Protein AF-A0A195BP21-F1 (afdb_monomer_lite)

Sequence (86 aa):
MSLPSCELNNNFNEVAGCLNARLNPFITREIPFIVTLLLAVCHGIQQFEETPQYTEVNPGQDAKLVCRVLGKRGQCIWQKDQKVCY

Secondary structure (DSSP, 8-state):
-PPPP------HHHHHHHHHHHHHHHHHHTHHHHHHHHHHH---S-EEEEPPPP----TTS------EEES--S---EEETTEEE-

Radius of gyration: 29.51 Å; chains: 1; bounding box: 94×26×31 Å

pLDDT: mean 76.76, std 16.64, range [36.91, 93.44]

Foldseek 3Di:
DDDDPPPPDVPPVVVVVVVCVVVVVVCVPVVVVVVVVVVVVDDDQKDWPDAFDDDDDDPPDDDDTDTDIGSDPDDDFDDDPNDTDD

Organism: NCBI:txid520822

Structure (mmCIF, N/CA/C/O backbone):
data_AF-A0A195BP21-F1
#
_entry.id   AF-A0A195BP21-F1
#
loop_
_atom_site.group_PDB
_atom_site.id
_atom_site.type_symbol
_atom_site.label_atom_id
_atom_site.label_alt_id
_atom_site.label_comp_id
_atom_site.label_asym_id
_atom_site.label_entity_id
_atom_site.label_seq_id
_atom_site.pdbx_PDB_ins_code
_atom_site.Cartn_x
_atom_site.Cartn_y
_atom_site.Cartn_z
_atom_site.occupancy
_atom_site.B_iso_or_equiv
_atom_site.auth_seq_id
_atom_site.auth_comp_id
_atom_site.auth_asym_id
_atom_site.auth_atom_id
_atom_site.pdbx_PDB_model_num
ATOM 1 N N . MET A 1 1 ? 63.570 4.755 -18.026 1.00 36.97 1 MET A N 1
ATOM 2 C CA . MET A 1 1 ? 62.551 5.237 -17.071 1.00 36.97 1 MET A CA 1
ATOM 3 C C . MET A 1 1 ? 61.645 4.065 -16.756 1.00 36.97 1 MET A C 1
ATOM 5 O O . MET A 1 1 ? 60.860 3.655 -17.597 1.00 36.97 1 MET A O 1
ATOM 9 N N . SER A 1 2 ? 61.909 3.429 -15.622 1.00 37.06 2 SER A N 1
ATOM 10 C CA . SER A 1 2 ? 61.294 2.192 -15.149 1.00 37.06 2 SER A CA 1
ATOM 11 C C . SER A 1 2 ? 59.923 2.465 -14.526 1.00 37.06 2 SER A C 1
ATOM 13 O O . SER A 1 2 ? 59.769 3.403 -13.747 1.00 37.06 2 SER A O 1
ATOM 15 N N . LEU A 1 3 ? 58.940 1.633 -14.870 1.00 36.91 3 LEU A N 1
ATOM 16 C CA . LEU A 1 3 ? 57.689 1.503 -14.121 1.00 36.91 3 LEU A CA 1
ATOM 17 C C . LEU A 1 3 ? 58.009 0.978 -12.709 1.00 36.91 3 LEU A C 1
ATOM 19 O O . LEU A 1 3 ? 58.878 0.109 -12.593 1.00 36.91 3 LEU A O 1
ATOM 23 N N . PRO A 1 4 ? 57.346 1.465 -11.645 1.00 42.16 4 PRO A N 1
ATOM 24 C CA . PRO A 1 4 ? 57.537 0.899 -10.323 1.00 42.16 4 PRO A CA 1
ATOM 25 C C . PRO A 1 4 ? 56.872 -0.480 -10.289 1.00 42.16 4 PRO A C 1
ATOM 27 O O . PRO A 1 4 ? 55.676 -0.620 -10.550 1.00 42.16 4 PRO A O 1
ATOM 30 N N . SER A 1 5 ? 57.671 -1.503 -9.997 1.00 39.12 5 SER A N 1
ATOM 31 C CA . SER A 1 5 ? 57.187 -2.836 -9.656 1.00 39.12 5 SER A CA 1
ATOM 32 C C . SER A 1 5 ? 56.284 -2.725 -8.431 1.00 39.12 5 SER A C 1
ATOM 34 O O . SER A 1 5 ? 56.734 -2.302 -7.369 1.00 39.12 5 SER A O 1
ATOM 36 N N . CYS A 1 6 ? 55.010 -3.086 -8.573 1.00 44.88 6 CYS A N 1
ATOM 37 C CA . CYS A 1 6 ? 54.133 -3.310 -7.434 1.00 44.88 6 CYS A CA 1
ATOM 38 C C . CYS A 1 6 ? 54.721 -4.470 -6.619 1.00 44.88 6 CYS A C 1
ATOM 40 O O . CYS A 1 6 ? 54.666 -5.619 -7.059 1.00 44.88 6 CYS A O 1
ATOM 42 N N . GLU A 1 7 ? 55.317 -4.187 -5.462 1.00 45.44 7 GLU A N 1
ATOM 43 C CA . GLU A 1 7 ? 55.601 -5.225 -4.477 1.00 45.44 7 GLU A CA 1
ATOM 44 C C . GLU A 1 7 ? 54.258 -5.803 -4.016 1.00 45.44 7 GLU A C 1
ATOM 46 O O . GLU A 1 7 ? 53.462 -5.130 -3.366 1.00 45.44 7 GLU A O 1
ATOM 51 N N . LEU A 1 8 ? 53.977 -7.051 -4.393 1.00 50.34 8 LEU A N 1
ATOM 52 C CA . LEU A 1 8 ? 52.902 -7.837 -3.795 1.00 50.34 8 LEU A CA 1
ATOM 53 C C . LEU A 1 8 ? 53.313 -8.155 -2.355 1.00 50.34 8 LEU A C 1
ATOM 55 O O . LEU A 1 8 ? 53.911 -9.197 -2.085 1.00 50.34 8 LEU A O 1
ATOM 59 N N . ASN A 1 9 ? 53.012 -7.256 -1.418 1.00 55.78 9 ASN A N 1
ATOM 60 C CA . ASN A 1 9 ? 52.929 -7.671 -0.029 1.00 55.78 9 ASN A CA 1
ATOM 61 C C . ASN A 1 9 ? 51.656 -8.540 0.108 1.00 55.78 9 ASN A C 1
ATOM 63 O O . ASN A 1 9 ? 50.607 -8.257 -0.469 1.00 55.78 9 ASN A O 1
ATOM 67 N N . ASN A 1 10 ? 51.753 -9.672 0.805 1.00 55.91 10 ASN A N 1
ATOM 68 C CA . ASN A 1 10 ? 50.633 -10.608 0.974 1.00 55.91 10 ASN A CA 1
ATOM 69 C C . ASN A 1 10 ? 49.650 -10.128 2.060 1.00 55.91 10 ASN A C 1
ATOM 71 O O . ASN A 1 10 ? 49.109 -10.933 2.820 1.00 55.91 10 ASN A O 1
ATOM 75 N N . ASN A 1 11 ? 49.449 -8.814 2.196 1.00 58.69 11 ASN A N 1
ATOM 76 C CA . ASN A 1 11 ? 48.511 -8.269 3.161 1.00 58.69 11 ASN A CA 1
ATOM 77 C C . ASN A 1 11 ? 47.091 -8.381 2.594 1.00 58.69 11 ASN A C 1
ATOM 79 O O . ASN A 1 11 ? 46.713 -7.669 1.662 1.00 58.69 11 ASN A O 1
ATOM 83 N N . PHE A 1 12 ? 46.294 -9.286 3.169 1.00 59.44 12 PHE A N 1
ATOM 84 C CA . PHE A 1 12 ? 44.907 -9.549 2.767 1.00 59.44 12 PHE A CA 1
ATOM 85 C C . PHE A 1 12 ? 44.055 -8.266 2.684 1.00 59.44 12 PHE A C 1
ATOM 87 O O . PHE A 1 12 ? 43.184 -8.144 1.822 1.00 59.44 12 PHE A O 1
ATOM 94 N N . ASN A 1 13 ? 44.348 -7.273 3.528 1.00 60.41 13 ASN A N 1
ATOM 95 C CA . ASN A 1 13 ? 43.629 -6.000 3.544 1.00 60.41 13 ASN A CA 1
ATOM 96 C C . ASN A 1 13 ? 43.925 -5.127 2.307 1.00 60.41 13 ASN A C 1
ATOM 98 O O . ASN A 1 13 ? 43.047 -4.395 1.854 1.00 60.41 13 ASN A O 1
ATOM 102 N N . GLU A 1 14 ? 45.120 -5.226 1.720 1.00 59.44 14 GLU A N 1
ATOM 103 C CA . GLU A 1 14 ? 45.525 -4.440 0.546 1.00 59.44 14 GLU A CA 1
ATOM 104 C C . GLU A 1 14 ? 44.959 -5.025 -0.754 1.00 59.44 14 GLU A C 1
ATOM 106 O O . GLU A 1 14 ? 44.427 -4.292 -1.589 1.00 59.44 14 GLU A O 1
ATOM 111 N N . VAL A 1 15 ? 44.959 -6.358 -0.894 1.00 62.31 15 VAL A N 1
ATOM 112 C CA . VAL A 1 15 ? 44.302 -7.035 -2.029 1.00 62.31 15 VAL A CA 1
ATOM 113 C C . VAL A 1 15 ? 42.782 -6.842 -2.010 1.00 62.31 15 VAL A C 1
ATOM 115 O O . VAL A 1 15 ? 42.188 -6.592 -3.062 1.00 62.31 15 VAL A O 1
ATOM 118 N N . ALA A 1 16 ? 42.154 -6.856 -0.827 1.00 63.16 16 ALA A N 1
ATOM 119 C CA . ALA A 1 16 ? 40.741 -6.512 -0.669 1.00 63.16 16 ALA A CA 1
ATOM 120 C C . ALA A 1 16 ? 40.469 -5.032 -1.006 1.00 63.16 16 ALA A C 1
ATOM 122 O O . ALA A 1 16 ? 39.479 -4.724 -1.670 1.00 63.16 16 ALA A O 1
ATOM 123 N N . GLY A 1 17 ? 41.365 -4.116 -0.620 1.00 63.00 17 GLY A N 1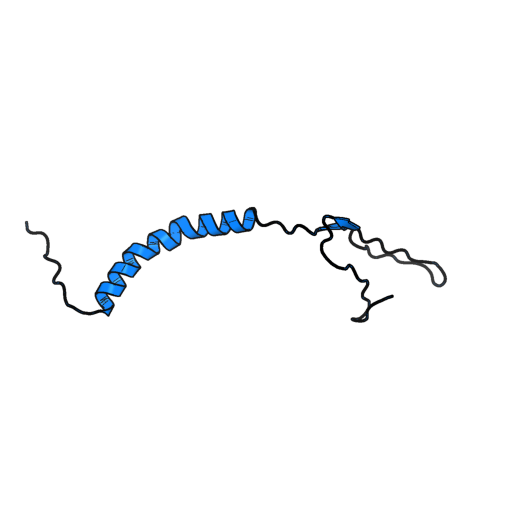
ATOM 124 C CA . GLY A 1 17 ? 41.296 -2.693 -0.970 1.00 63.00 17 GLY A CA 1
ATOM 125 C C . GLY A 1 17 ? 41.368 -2.433 -2.479 1.00 63.00 17 GLY A C 1
ATOM 126 O O . GLY A 1 17 ? 40.539 -1.699 -3.017 1.00 63.00 17 GLY A O 1
ATOM 127 N N . CYS A 1 18 ? 42.289 -3.090 -3.188 1.00 58.00 18 CYS A N 1
ATOM 128 C CA . CYS A 1 18 ? 42.433 -2.993 -4.646 1.00 58.00 18 CYS A CA 1
ATOM 129 C C . CYS A 1 18 ? 41.239 -3.589 -5.409 1.00 58.00 18 CYS A C 1
ATOM 131 O O . CYS A 1 18 ? 40.809 -3.034 -6.426 1.00 58.00 18 CYS A O 1
ATOM 133 N N . LEU A 1 19 ? 40.680 -4.700 -4.915 1.00 60.88 19 LEU A N 1
ATOM 134 C CA . LEU A 1 19 ? 39.468 -5.305 -5.466 1.00 60.88 19 LEU A CA 1
ATOM 135 C C . LEU A 1 19 ? 38.254 -4.378 -5.271 1.00 60.88 19 LEU A C 1
ATOM 137 O O . LEU A 1 19 ? 37.526 -4.112 -6.228 1.00 60.88 19 LEU A O 1
ATOM 141 N N . ASN A 1 20 ? 38.094 -3.802 -4.074 1.00 63.09 20 ASN A N 1
ATOM 142 C CA . ASN A 1 20 ? 37.045 -2.824 -3.769 1.00 63.09 20 ASN A CA 1
ATOM 143 C C . ASN A 1 20 ? 37.181 -1.535 -4.597 1.00 63.09 20 ASN A C 1
ATOM 145 O O . ASN A 1 20 ? 36.186 -1.040 -5.119 1.00 63.09 20 ASN A O 1
ATOM 149 N N . ALA A 1 21 ? 38.396 -1.013 -4.789 1.00 60.91 21 ALA A N 1
ATOM 150 C CA . ALA A 1 21 ? 38.650 0.176 -5.607 1.00 60.91 21 ALA A CA 1
ATOM 151 C C . ALA A 1 21 ? 38.327 -0.034 -7.100 1.00 60.91 21 ALA A C 1
ATOM 153 O O . ALA A 1 21 ? 37.971 0.920 -7.790 1.00 60.91 21 ALA A O 1
ATOM 154 N N . ARG A 1 22 ? 38.409 -1.277 -7.599 1.00 61.91 22 ARG A N 1
ATOM 155 C CA . ARG A 1 22 ? 38.007 -1.642 -8.970 1.00 61.91 22 ARG A CA 1
ATOM 156 C C . ARG A 1 22 ? 36.513 -1.945 -9.112 1.00 61.91 22 ARG A C 1
ATOM 158 O O . ARG A 1 22 ? 35.949 -1.644 -10.160 1.00 61.91 22 ARG A O 1
ATOM 165 N N . LEU A 1 23 ? 35.869 -2.512 -8.090 1.00 59.75 23 LEU A N 1
ATOM 166 C CA . LEU A 1 23 ? 34.440 -2.859 -8.108 1.00 59.75 23 LEU A CA 1
ATOM 167 C C . LEU A 1 23 ? 33.523 -1.664 -7.796 1.00 59.75 23 LEU A C 1
ATOM 169 O O . LEU A 1 23 ? 32.479 -1.513 -8.427 1.00 59.75 23 LEU A O 1
ATOM 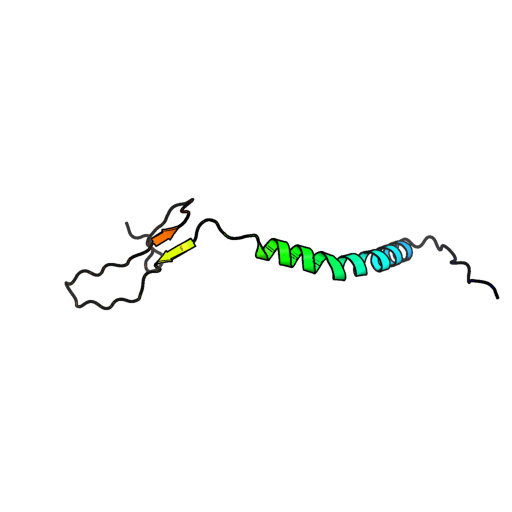173 N N . ASN A 1 24 ? 33.922 -0.777 -6.880 1.00 61.97 24 ASN A N 1
ATOM 174 C CA . ASN A 1 24 ? 33.137 0.395 -6.475 1.00 61.97 24 ASN A CA 1
ATOM 175 C C . ASN A 1 24 ? 32.697 1.321 -7.620 1.00 61.97 24 ASN A C 1
ATOM 177 O O . ASN A 1 24 ? 31.524 1.675 -7.622 1.00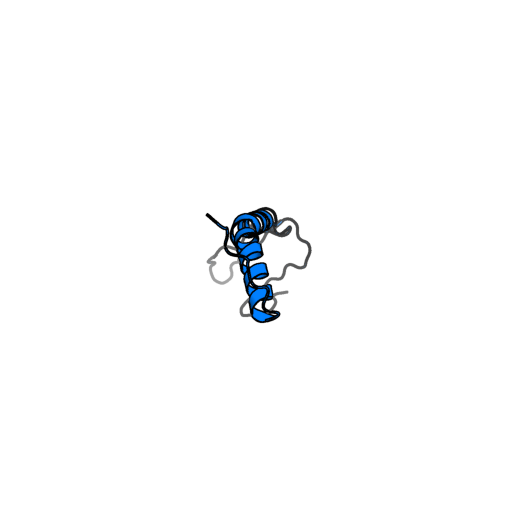 61.97 24 ASN A O 1
ATOM 181 N N . PRO A 1 25 ? 33.538 1.709 -8.600 1.00 61.81 25 PRO A N 1
ATOM 182 C CA . PRO A 1 25 ? 33.095 2.574 -9.697 1.00 61.81 25 PRO A CA 1
ATOM 183 C C . PRO A 1 25 ? 32.088 1.897 -10.640 1.00 61.81 25 PRO A C 1
ATOM 185 O O . PRO A 1 25 ? 31.295 2.586 -11.272 1.00 61.81 25 PRO A O 1
ATOM 188 N N . PHE A 1 26 ? 32.075 0.561 -10.725 1.00 59.19 26 PHE A N 1
ATOM 189 C CA . PHE A 1 26 ? 31.030 -0.183 -11.442 1.00 59.19 26 PHE A CA 1
ATOM 190 C C . PHE A 1 26 ? 29.711 -0.182 -10.656 1.00 59.19 26 PHE A C 1
ATOM 192 O O . PHE A 1 26 ? 28.639 0.025 -11.226 1.00 59.19 26 PHE A O 1
ATOM 199 N N . ILE A 1 27 ? 29.807 -0.353 -9.333 1.00 64.38 27 ILE A N 1
ATOM 200 C CA . ILE A 1 27 ? 28.673 -0.324 -8.405 1.00 64.38 27 ILE A CA 1
ATOM 201 C C . ILE A 1 27 ? 28.042 1.075 -8.343 1.00 64.38 27 ILE A C 1
ATOM 203 O O . ILE A 1 27 ? 26.826 1.197 -8.385 1.00 64.38 27 ILE A O 1
ATOM 207 N N . THR A 1 28 ? 28.825 2.151 -8.291 1.00 64.62 28 THR A N 1
ATOM 208 C CA . THR A 1 28 ? 28.289 3.518 -8.169 1.00 64.62 28 THR A CA 1
ATOM 209 C C . THR A 1 28 ? 27.809 4.127 -9.482 1.00 64.62 28 THR A C 1
ATOM 211 O O . THR A 1 28 ? 27.056 5.095 -9.432 1.00 64.62 28 THR A O 1
ATOM 214 N N . ARG A 1 29 ? 28.203 3.594 -10.646 1.00 68.25 29 ARG A N 1
ATOM 215 C CA . ARG A 1 29 ? 27.855 4.199 -11.943 1.00 68.25 29 ARG A CA 1
ATOM 216 C C . ARG A 1 29 ? 26.675 3.527 -12.642 1.00 68.25 29 ARG A C 1
ATOM 218 O O . ARG A 1 29 ? 25.798 4.225 -13.136 1.00 68.25 29 ARG A O 1
ATOM 225 N N . GLU A 1 30 ? 26.624 2.196 -12.648 1.00 69.19 30 GLU A N 1
ATOM 226 C CA . GLU A 1 30 ? 25.653 1.442 -13.462 1.00 69.19 30 GLU A CA 1
ATOM 227 C C . GLU A 1 30 ? 24.509 0.839 -12.622 1.00 69.19 30 GLU A C 1
ATOM 229 O O . GLU A 1 30 ? 2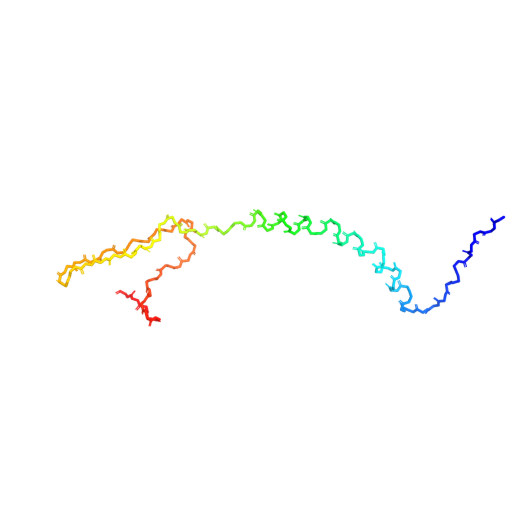3.350 0.826 -13.040 1.00 69.19 30 GLU A O 1
ATOM 234 N N . ILE A 1 31 ? 24.799 0.392 -11.393 1.00 81.12 31 ILE A N 1
ATOM 235 C CA . ILE A 1 31 ? 23.787 -0.177 -10.488 1.00 81.12 31 ILE A CA 1
ATOM 236 C C . ILE A 1 31 ? 22.682 0.820 -10.105 1.00 81.12 31 ILE A C 1
ATOM 238 O O . ILE A 1 31 ? 21.522 0.404 -10.143 1.00 81.12 31 ILE A O 1
ATOM 242 N N . PRO A 1 32 ? 22.935 2.112 -9.788 1.00 82.69 32 PRO A N 1
ATOM 243 C CA . PRO A 1 32 ? 21.832 3.025 -9.475 1.00 82.69 32 PRO A CA 1
ATOM 244 C C . PRO A 1 32 ? 20.882 3.210 -10.661 1.00 82.69 32 PRO A C 1
ATOM 246 O O . PRO A 1 32 ? 19.678 3.347 -10.458 1.00 82.69 32 PRO A O 1
ATOM 249 N N . PHE A 1 33 ? 21.390 3.146 -11.893 1.00 82.19 33 PHE A N 1
ATOM 250 C CA . PHE A 1 33 ? 20.573 3.214 -13.102 1.00 82.19 33 PHE A CA 1
ATOM 251 C C . PHE A 1 33 ? 19.642 2.003 -13.221 1.00 82.19 33 PHE A C 1
ATOM 253 O O . PHE A 1 33 ? 18.441 2.164 -13.428 1.00 82.19 33 PHE A O 1
ATOM 260 N N . ILE A 1 34 ? 20.176 0.796 -13.013 1.00 85.31 34 ILE A N 1
ATOM 261 C CA . ILE A 1 34 ? 19.398 -0.451 -13.049 1.00 85.31 34 ILE A CA 1
ATOM 262 C C . ILE A 1 34 ? 18.355 -0.480 -11.926 1.00 85.31 34 ILE A C 1
ATOM 264 O O . ILE A 1 34 ? 17.207 -0.842 -12.169 1.00 85.31 34 ILE A O 1
ATOM 268 N N . VAL A 1 35 ? 18.714 -0.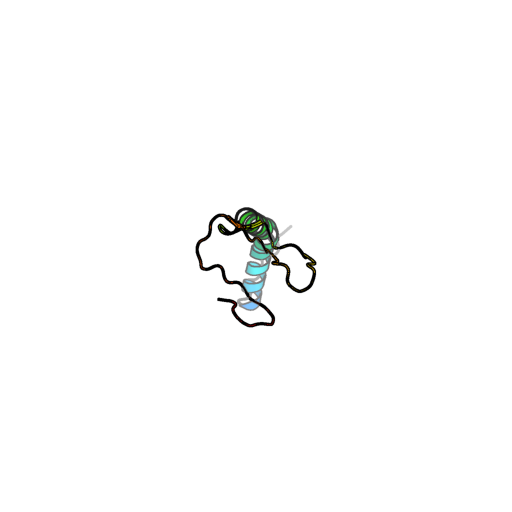062 -10.710 1.00 86.12 35 VAL A N 1
ATOM 269 C CA . VAL A 1 35 ? 17.784 -0.000 -9.569 1.00 86.12 35 VAL A CA 1
ATOM 270 C C . VAL A 1 35 ? 16.664 1.008 -9.823 1.00 86.12 35 VAL A C 1
ATOM 272 O O . VAL A 1 35 ? 15.496 0.695 -9.598 1.00 86.12 35 VAL A O 1
ATOM 275 N N . THR A 1 36 ? 16.996 2.192 -10.342 1.00 84.12 36 THR A N 1
ATOM 276 C CA . THR A 1 36 ? 16.003 3.222 -10.682 1.00 84.12 36 THR A CA 1
ATOM 277 C C . THR A 1 36 ? 15.060 2.729 -11.778 1.00 84.12 36 THR A C 1
ATOM 279 O O . THR A 1 36 ? 13.848 2.908 -11.674 1.00 84.12 36 THR A O 1
ATOM 282 N N . LEU A 1 37 ? 15.598 2.048 -12.796 1.00 84.88 37 LEU A N 1
ATOM 283 C CA . LEU A 1 37 ? 14.806 1.445 -13.862 1.00 84.88 37 LEU A CA 1
ATOM 284 C C . LEU A 1 37 ? 13.871 0.362 -13.316 1.00 84.88 37 LEU A C 1
ATOM 286 O O . LEU A 1 37 ? 12.679 0.408 -13.590 1.00 84.88 37 LEU A O 1
ATOM 290 N N . LEU A 1 38 ? 14.373 -0.575 -12.508 1.00 83.56 38 LEU A N 1
ATOM 291 C CA . LEU A 1 38 ? 13.555 -1.634 -11.911 1.00 83.56 38 LEU A CA 1
ATOM 292 C C . LEU A 1 38 ? 12.398 -1.048 -11.098 1.00 83.56 38 LEU A C 1
ATOM 294 O O . LEU A 1 38 ? 11.251 -1.423 -11.328 1.00 83.56 38 LEU A O 1
ATOM 298 N N . LEU A 1 39 ? 12.669 -0.081 -10.220 1.00 80.19 39 LEU A N 1
ATOM 299 C CA . LEU A 1 39 ? 11.630 0.585 -9.431 1.00 80.19 39 LEU A CA 1
ATOM 300 C C . LEU A 1 39 ? 10.593 1.302 -10.308 1.00 80.19 39 LEU A C 1
ATOM 302 O O . LEU A 1 39 ? 9.410 1.266 -9.984 1.00 80.19 39 LEU A O 1
ATOM 306 N N . ALA A 1 40 ? 11.004 1.886 -11.437 1.00 80.12 40 ALA A N 1
ATOM 307 C CA . ALA A 1 40 ? 10.094 2.553 -12.366 1.00 80.12 40 ALA A CA 1
ATOM 308 C C . ALA A 1 40 ? 9.144 1.588 -13.101 1.00 80.12 40 ALA A C 1
ATOM 310 O O . ALA A 1 40 ? 8.050 1.997 -13.478 1.00 80.12 40 ALA A O 1
ATOM 311 N N . VAL A 1 41 ? 9.521 0.321 -13.317 1.00 79.31 41 VAL A N 1
ATOM 312 C CA . VAL A 1 41 ? 8.651 -0.658 -14.007 1.00 79.31 41 VAL A CA 1
ATOM 313 C C . VAL A 1 41 ? 7.780 -1.458 -13.026 1.00 79.31 41 VAL A C 1
ATOM 315 O O . VAL A 1 41 ? 6.727 -1.974 -13.405 1.00 79.31 41 VAL A O 1
ATOM 318 N N . CYS A 1 42 ? 8.156 -1.522 -11.748 1.00 76.81 42 CYS A N 1
ATOM 319 C CA . CYS A 1 42 ? 7.414 -2.232 -10.706 1.00 76.81 42 CYS A CA 1
ATOM 320 C C . CYS A 1 42 ? 6.147 -1.472 -10.271 1.00 76.81 42 CYS A C 1
ATOM 322 O O . CYS A 1 42 ? 6.145 -0.789 -9.251 1.00 76.81 42 CYS A O 1
ATOM 324 N N . HIS A 1 43 ? 5.043 -1.621 -11.004 1.00 72.75 43 HIS A N 1
ATOM 325 C CA . HIS A 1 43 ? 3.742 -1.096 -10.578 1.00 72.75 43 HIS A CA 1
ATOM 326 C C . HIS A 1 43 ? 2.915 -2.167 -9.859 1.00 72.75 43 HIS A C 1
ATOM 328 O O . HIS A 1 43 ? 2.812 -3.311 -10.307 1.00 72.75 43 HIS A O 1
ATOM 334 N N . GLY A 1 44 ? 2.289 -1.788 -8.742 1.00 77.06 44 GLY A N 1
ATOM 335 C CA . GLY A 1 44 ? 1.318 -2.639 -8.061 1.00 77.06 44 GLY A CA 1
ATOM 336 C C . GLY A 1 44 ? 0.101 -2.901 -8.952 1.00 77.06 44 GLY A C 1
ATOM 337 O O . GLY A 1 44 ? -0.463 -1.967 -9.520 1.00 77.06 44 GLY A O 1
ATOM 338 N N . ILE A 1 45 ? -0.308 -4.171 -9.057 1.00 84.38 45 ILE A N 1
ATOM 339 C CA . ILE A 1 45 ? -1.471 -4.600 -9.858 1.00 84.38 45 ILE A CA 1
ATOM 340 C C . ILE A 1 45 ? -2.778 -4.016 -9.299 1.00 84.38 45 ILE A C 1
ATOM 342 O O . ILE A 1 45 ? -3.696 -3.727 -10.060 1.00 84.38 45 ILE A O 1
ATOM 346 N N . GLN A 1 46 ? -2.864 -3.858 -7.975 1.00 89.00 46 GLN A N 1
ATOM 347 C CA . GLN A 1 46 ? -4.045 -3.332 -7.300 1.00 89.00 46 GLN A CA 1
ATOM 348 C C . GLN A 1 46 ? -3.919 -1.824 -7.089 1.00 89.00 46 GLN A C 1
ATOM 350 O O . GLN A 1 46 ? -2.966 -1.368 -6.458 1.00 89.00 46 GLN A O 1
ATOM 355 N N . GLN A 1 47 ? -4.900 -1.066 -7.573 1.00 88.56 47 GLN A N 1
ATOM 356 C CA . GLN A 1 47 ? -4.909 0.396 -7.506 1.00 88.56 47 GLN A CA 1
ATOM 357 C C . GLN A 1 47 ? -6.309 0.903 -7.154 1.00 88.56 47 GLN A C 1
ATOM 359 O O . GLN A 1 47 ? -7.306 0.280 -7.519 1.00 88.56 47 GLN A O 1
ATOM 364 N N . PHE A 1 48 ? -6.397 2.024 -6.440 1.00 90.00 48 PHE A N 1
ATOM 365 C CA . PHE A 1 48 ? -7.674 2.694 -6.194 1.00 90.00 48 PHE A CA 1
ATOM 366 C C . PHE A 1 48 ? -8.027 3.553 -7.407 1.00 90.00 48 PHE A C 1
ATOM 368 O O . PHE A 1 48 ? -7.288 4.469 -7.750 1.00 90.00 48 PHE A O 1
ATOM 375 N N . GLU A 1 49 ? -9.149 3.249 -8.049 1.00 92.75 49 GLU A N 1
ATOM 376 C CA . GLU A 1 49 ? -9.739 4.096 -9.092 1.00 92.75 49 GLU A CA 1
ATOM 377 C C . GLU A 1 49 ? -10.556 5.225 -8.466 1.00 92.75 49 GLU A C 1
ATOM 379 O O . GLU A 1 49 ? -10.538 6.348 -8.954 1.00 92.75 49 GLU A O 1
ATOM 384 N N . GLU A 1 50 ? -11.231 4.940 -7.350 1.00 93.25 50 GLU A N 1
ATOM 385 C CA . GLU A 1 50 ? -12.043 5.912 -6.625 1.00 93.25 50 GLU A CA 1
ATOM 386 C C . GLU A 1 50 ? -11.819 5.736 -5.124 1.00 93.25 50 GLU A C 1
ATOM 388 O O . GLU A 1 50 ? -12.044 4.652 -4.575 1.00 93.25 50 GLU A O 1
ATOM 393 N N . THR A 1 51 ? -11.348 6.796 -4.467 1.00 92.50 51 THR A N 1
ATOM 394 C CA . THR A 1 51 ? -11.195 6.851 -3.012 1.00 92.50 51 THR A CA 1
ATOM 395 C C . THR A 1 51 ? -12.408 7.533 -2.378 1.00 92.50 51 THR A C 1
ATOM 397 O O . THR A 1 51 ? -12.953 8.476 -2.962 1.00 92.50 51 THR A O 1
ATOM 400 N N . PRO A 1 52 ? -12.835 7.093 -1.180 1.00 91.56 52 PRO A N 1
ATOM 401 C CA . PRO A 1 52 ? -13.945 7.727 -0.487 1.00 91.56 52 PRO A CA 1
ATOM 402 C C . PRO A 1 52 ? -13.602 9.178 -0.169 1.00 91.56 52 PRO A C 1
ATOM 404 O O . PRO A 1 52 ? -12.534 9.476 0.365 1.00 91.56 52 PRO A O 1
ATOM 407 N N . GLN A 1 53 ? -14.528 10.069 -0.495 1.00 90.94 53 GLN A N 1
ATOM 408 C CA . GLN A 1 53 ? -14.408 11.489 -0.201 1.00 90.94 53 GLN A CA 1
ATOM 409 C C . GLN A 1 53 ? -15.116 11.822 1.106 1.00 90.94 53 GLN A C 1
ATOM 411 O O . GLN A 1 53 ? -16.009 11.102 1.556 1.00 90.94 53 GLN A O 1
ATOM 416 N N . TYR A 1 54 ? -14.712 12.934 1.710 1.00 90.19 54 TYR A N 1
ATOM 417 C CA . TYR A 1 54 ? -15.413 13.476 2.862 1.00 90.19 54 TYR A CA 1
ATOM 418 C C . TYR A 1 54 ? -16.821 13.923 2.450 1.00 90.19 54 TYR A C 1
ATOM 420 O O . TYR A 1 54 ? -16.983 14.713 1.520 1.00 90.19 54 TYR A O 1
ATOM 428 N N . THR A 1 55 ? -17.835 13.404 3.139 1.00 88.31 55 THR A N 1
ATOM 429 C CA . THR A 1 55 ? -19.245 13.714 2.885 1.00 88.31 55 THR A CA 1
ATOM 430 C C . THR A 1 55 ? -19.931 14.084 4.189 1.00 88.31 55 THR A C 1
ATOM 432 O O . THR A 1 55 ? -19.942 13.282 5.125 1.00 88.31 55 THR A O 1
ATOM 435 N N . GLU A 1 56 ? -20.544 15.264 4.232 1.00 91.75 56 GLU A N 1
ATOM 436 C CA . GLU A 1 56 ? -21.404 15.686 5.336 1.00 91.75 56 GLU A CA 1
ATOM 437 C C . GLU A 1 56 ? -22.858 15.392 4.985 1.00 91.75 56 GLU A C 1
ATOM 439 O O . GLU A 1 56 ? -23.336 15.738 3.905 1.00 91.75 56 GLU A O 1
ATOM 444 N N . VAL A 1 57 ? -23.563 14.741 5.904 1.00 92.56 57 VAL A N 1
ATOM 445 C CA . VAL A 1 57 ? -24.999 14.488 5.796 1.00 92.56 57 VAL A CA 1
ATOM 446 C C . VAL A 1 57 ? -25.683 14.959 7.063 1.00 92.56 57 VAL A C 1
ATOM 448 O O . VAL A 1 57 ? -25.086 14.971 8.143 1.00 92.56 57 VAL A O 1
ATOM 451 N N . ASN A 1 58 ? -26.951 15.334 6.940 1.00 93.19 58 ASN A N 1
ATOM 452 C CA . ASN A 1 58 ? -27.735 15.678 8.113 1.00 93.19 58 ASN A CA 1
ATOM 453 C C . ASN A 1 58 ? -28.066 14.41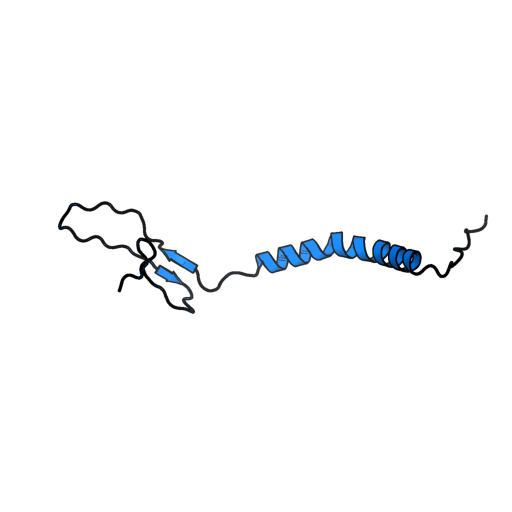5 8.927 1.00 93.19 58 ASN A C 1
ATOM 455 O O . ASN A 1 58 ? -28.161 13.317 8.367 1.00 93.19 58 ASN A O 1
ATOM 459 N N . PRO A 1 59 ? -28.301 14.551 10.241 1.00 92.81 59 PRO A N 1
ATOM 460 C CA . PRO A 1 59 ? -28.765 13.444 11.068 1.00 92.81 59 PRO A CA 1
ATOM 461 C C . PRO A 1 59 ? -30.038 12.799 10.499 1.00 92.81 59 PRO A C 1
ATOM 463 O O . PRO A 1 59 ? -30.982 13.495 10.131 1.00 92.81 59 PRO A O 1
ATOM 466 N N . GLY A 1 60 ? -30.069 11.467 10.442 1.00 91.50 60 GLY A N 1
ATOM 467 C CA . GLY A 1 60 ? -31.202 10.702 9.905 1.00 91.50 60 GLY A CA 1
ATOM 468 C C . GLY A 1 60 ? -31.214 10.550 8.381 1.00 91.50 60 GLY A C 1
ATOM 469 O O . GLY A 1 60 ? -32.135 9.933 7.854 1.00 91.50 60 GLY A O 1
ATOM 470 N N . GLN A 1 61 ? -30.211 11.084 7.680 1.00 90.94 61 GLN A N 1
ATOM 471 C CA . GLN A 1 61 ? -30.005 10.844 6.254 1.00 90.94 61 GLN A CA 1
ATOM 472 C C . GLN A 1 61 ? -28.878 9.835 6.024 1.00 90.94 61 GLN A C 1
ATOM 474 O O . GLN A 1 61 ? -27.911 9.773 6.786 1.00 90.94 61 GLN A O 1
ATOM 479 N N . ASP A 1 62 ? -28.996 9.068 4.945 1.00 90.25 62 ASP A N 1
ATOM 480 C CA . ASP A 1 62 ? -27.994 8.078 4.573 1.00 90.25 62 ASP A CA 1
ATOM 481 C C . ASP A 1 62 ? -26.778 8.738 3.910 1.00 90.25 62 ASP A C 1
ATOM 483 O O . ASP A 1 62 ? -26.908 9.596 3.034 1.00 90.25 62 ASP A O 1
ATOM 487 N N . ALA A 1 63 ? -25.583 8.283 4.289 1.00 89.06 63 ALA A N 1
ATOM 488 C CA . ALA A 1 63 ? -24.332 8.614 3.615 1.00 89.06 63 ALA A CA 1
ATOM 489 C C . ALA A 1 63 ? -23.829 7.407 2.821 1.00 89.06 63 ALA A C 1
ATOM 491 O O . ALA A 1 63 ? -23.803 6.282 3.325 1.00 89.06 63 ALA A O 1
ATOM 492 N N . LYS A 1 64 ? -23.372 7.643 1.589 1.00 90.44 64 LYS A N 1
ATOM 493 C CA . LYS A 1 64 ? -22.769 6.612 0.741 1.00 90.44 64 LYS A CA 1
ATOM 494 C C . LYS A 1 64 ? -21.307 6.942 0.473 1.00 90.44 64 LYS A C 1
ATOM 496 O O . LYS A 1 64 ? -21.007 7.876 -0.262 1.00 90.44 64 LYS A O 1
ATOM 501 N N . LEU A 1 65 ? -20.412 6.122 1.016 1.00 92.12 65 LEU A N 1
ATOM 502 C CA . LEU A 1 65 ? -18.984 6.172 0.716 1.00 92.12 65 LEU A CA 1
ATOM 503 C C . LEU A 1 65 ? -18.674 5.182 -0.406 1.00 92.12 65 LEU A C 1
ATOM 505 O O . LEU A 1 65 ? -18.963 3.990 -0.299 1.00 92.12 65 LEU A O 1
ATOM 509 N N . VAL A 1 66 ? -18.105 5.683 -1.497 1.00 92.00 66 VAL A N 1
ATOM 510 C CA . VAL A 1 66 ? -17.737 4.866 -2.656 1.00 92.00 66 VAL A CA 1
ATOM 511 C C . VAL A 1 66 ? -16.243 4.573 -2.602 1.00 92.00 66 VAL A C 1
ATOM 513 O O . VAL A 1 66 ? -15.435 5.446 -2.302 1.00 92.00 66 VAL A O 1
ATOM 516 N N . CYS A 1 67 ? -15.880 3.321 -2.865 1.00 92.50 67 CYS A N 1
ATOM 517 C CA . CYS A 1 67 ? -14.499 2.891 -3.022 1.00 92.50 67 CYS A CA 1
ATOM 518 C C . CYS A 1 67 ? -14.436 1.930 -4.205 1.00 92.50 67 CYS A C 1
ATOM 520 O O . CYS A 1 67 ? -15.158 0.928 -4.233 1.00 92.50 67 CYS A O 1
ATOM 522 N N . ARG A 1 68 ? -13.585 2.237 -5.183 1.00 93.12 68 ARG A N 1
ATOM 523 C CA . ARG A 1 68 ? -13.415 1.428 -6.389 1.00 93.12 68 ARG A CA 1
ATOM 524 C C . ARG A 1 68 ? -11.957 1.039 -6.547 1.00 93.12 68 ARG A C 1
ATOM 526 O O . ARG A 1 68 ? -11.068 1.884 -6.491 1.00 93.12 68 ARG A O 1
ATOM 533 N N . VAL A 1 69 ? -11.723 -0.255 -6.737 1.00 93.00 69 VAL A N 1
ATOM 534 C CA . VAL A 1 69 ? -10.385 -0.846 -6.803 1.00 93.00 69 VAL A CA 1
ATOM 535 C C . VAL A 1 69 ? -10.232 -1.606 -8.114 1.00 93.00 69 VAL A C 1
ATOM 537 O O . VAL A 1 69 ? -10.988 -2.541 -8.382 1.00 93.00 69 VAL A O 1
ATOM 540 N N . LEU A 1 70 ? -9.224 -1.236 -8.898 1.00 92.31 70 LEU A N 1
ATOM 541 C CA . LEU A 1 70 ? -8.799 -1.942 -10.102 1.00 92.31 70 LEU A CA 1
ATOM 542 C C . LEU A 1 70 ? -7.794 -3.033 -9.746 1.00 92.31 70 LEU A C 1
ATOM 544 O O . LEU A 1 70 ? -7.028 -2.901 -8.792 1.00 92.31 70 LEU A O 1
ATOM 548 N N . GLY A 1 71 ? -7.804 -4.127 -10.512 1.00 87.44 71 GLY A N 1
ATOM 549 C CA . GLY A 1 71 ? -6.846 -5.220 -10.330 1.00 87.44 71 GLY A CA 1
ATOM 550 C C . GLY A 1 71 ? -6.882 -5.844 -8.930 1.00 87.44 71 GLY A C 1
ATOM 551 O O . GLY A 1 71 ? -5.844 -6.253 -8.410 1.00 87.44 71 GLY A O 1
ATOM 552 N N . LYS A 1 72 ? -8.067 -5.904 -8.303 1.00 88.88 72 LYS A N 1
ATOM 553 C CA . LYS A 1 72 ? -8.264 -6.461 -6.957 1.00 88.88 72 LYS A CA 1
ATOM 554 C C . LYS A 1 72 ? -7.754 -7.906 -6.892 1.00 88.88 72 LYS A C 1
ATOM 556 O O . LYS A 1 72 ? -8.308 -8.797 -7.532 1.00 88.88 72 LYS A O 1
ATOM 561 N N . ARG A 1 73 ? -6.708 -8.137 -6.093 1.00 83.94 73 ARG A N 1
ATOM 562 C CA . ARG A 1 73 ? -6.114 -9.468 -5.843 1.00 83.94 73 ARG A CA 1
ATOM 563 C C . ARG A 1 73 ? -6.380 -9.978 -4.420 1.00 83.94 73 ARG A C 1
ATOM 565 O O . ARG A 1 73 ? -6.155 -11.154 -4.160 1.00 83.94 73 ARG A O 1
ATOM 572 N N . GLY A 1 74 ? -6.860 -9.112 -3.522 1.00 85.56 74 GLY A N 1
ATOM 573 C CA . GLY A 1 74 ? -7.155 -9.427 -2.120 1.00 85.56 74 GLY A CA 1
ATOM 574 C C . GLY A 1 74 ? -8.561 -9.015 -1.674 1.00 85.56 74 GLY A C 1
ATOM 575 O O . GLY A 1 74 ? -9.459 -8.797 -2.489 1.00 85.56 74 GLY A O 1
ATOM 576 N N . GLN A 1 75 ? -8.759 -8.905 -0.360 1.00 84.81 75 GLN A N 1
ATOM 577 C CA . GLN A 1 75 ? -10.007 -8.418 0.231 1.00 84.81 75 GLN A CA 1
ATOM 578 C C . GLN A 1 75 ? -9.987 -6.892 0.389 1.00 84.81 75 GLN A C 1
ATOM 580 O O . GLN A 1 75 ? -8.943 -6.291 0.624 1.00 84.81 75 GLN A O 1
ATOM 585 N N . CYS A 1 76 ? -11.160 -6.270 0.259 1.00 87.56 76 CYS A N 1
ATOM 586 C CA . CYS A 1 76 ? -11.365 -4.855 0.565 1.00 87.56 76 CYS A CA 1
ATOM 587 C C . CYS A 1 76 ? -12.313 -4.795 1.756 1.00 87.56 76 CYS A C 1
ATOM 589 O O . CYS A 1 76 ? -13.380 -5.405 1.693 1.00 87.56 76 CYS A O 1
ATOM 591 N N . ILE A 1 77 ? -11.912 -4.090 2.810 1.00 91.12 77 ILE A N 1
ATOM 592 C CA . ILE A 1 77 ? -12.676 -3.950 4.049 1.00 91.12 77 ILE A CA 1
ATOM 593 C C . ILE A 1 77 ? -12.900 -2.472 4.344 1.00 91.12 77 ILE A C 1
ATOM 595 O O . ILE A 1 77 ? -12.046 -1.639 4.035 1.00 91.12 77 ILE A O 1
ATOM 599 N N . TRP A 1 78 ? -14.034 -2.157 4.957 1.00 92.62 78 TRP A N 1
ATOM 600 C CA . TRP A 1 78 ? -14.270 -0.840 5.532 1.00 92.62 78 TRP A CA 1
ATOM 601 C C . TRP A 1 78 ? -13.820 -0.848 6.990 1.00 92.62 78 TRP A C 1
ATOM 603 O O . TRP A 1 78 ? -14.110 -1.789 7.730 1.00 92.62 78 TRP A O 1
ATOM 613 N N . GLN A 1 79 ? -13.094 0.189 7.398 1.00 92.00 79 GLN A N 1
ATOM 614 C CA . GLN A 1 79 ? -12.622 0.347 8.768 1.00 92.00 79 GLN A CA 1
ATOM 615 C C . GLN A 1 79 ? -12.952 1.751 9.264 1.00 92.00 79 GLN A C 1
ATOM 617 O O . GLN A 1 79 ? -12.702 2.735 8.569 1.00 92.00 79 GLN A O 1
ATOM 622 N N . LYS A 1 80 ? -13.485 1.835 10.481 1.00 92.38 80 LYS A N 1
ATOM 623 C CA . LYS A 1 80 ? -13.740 3.088 11.192 1.00 92.38 80 LYS A CA 1
ATOM 624 C C . LYS A 1 80 ? -13.159 2.974 12.594 1.00 92.38 80 LYS A C 1
ATOM 626 O O . LYS A 1 80 ? -13.421 1.990 13.280 1.00 92.38 80 LYS A O 1
ATOM 631 N N . ASP A 1 81 ? -12.344 3.944 13.004 1.00 93.44 81 ASP A N 1
ATOM 632 C CA . ASP A 1 81 ? -11.740 3.996 14.345 1.00 93.44 81 ASP A CA 1
ATOM 633 C C . ASP A 1 81 ? -11.056 2.674 14.748 1.00 93.44 81 ASP A C 1
ATOM 635 O O . ASP A 1 81 ? -11.270 2.128 15.828 1.00 93.44 81 ASP A O 1
ATOM 639 N N . GLN A 1 82 ? -10.265 2.120 13.823 1.00 90.75 82 GLN A N 1
ATOM 640 C CA . GLN A 1 82 ? -9.564 0.833 13.943 1.00 90.75 82 GLN A CA 1
ATOM 641 C C . GLN A 1 82 ? -10.457 -0.425 14.005 1.00 90.75 82 GLN A C 1
ATOM 643 O O . GLN A 1 82 ? -9.932 -1.536 14.075 1.00 90.75 82 GLN A O 1
ATOM 648 N N . LYS A 1 83 ? -11.783 -0.307 13.877 1.00 91.50 83 LYS A N 1
ATOM 649 C CA . LYS A 1 83 ? -12.722 -1.442 13.866 1.00 91.50 83 LYS A CA 1
ATOM 650 C C . LYS A 1 83 ? -13.242 -1.740 12.464 1.00 91.50 83 LYS A C 1
ATOM 652 O O . LYS A 1 83 ? -13.537 -0.824 11.702 1.00 91.50 83 LYS A O 1
ATOM 657 N N . VAL A 1 84 ? -13.365 -3.027 12.139 1.00 89.25 84 VAL A N 1
ATOM 658 C CA . VAL A 1 84 ? -13.931 -3.489 10.861 1.00 89.25 84 VAL A CA 1
ATOM 659 C C . VAL A 1 84 ? -15.441 -3.244 10.853 1.00 89.25 84 VAL A C 1
ATOM 661 O O . VAL A 1 84 ? -16.132 -3.625 11.798 1.00 89.25 84 VAL A O 1
ATOM 664 N N . CYS A 1 85 ? -15.937 -2.604 9.794 1.00 85.75 85 CYS A N 1
ATOM 665 C CA . CYS A 1 85 ? -17.359 -2.406 9.533 1.00 85.75 85 CYS A CA 1
ATOM 666 C C . CYS A 1 85 ? -17.856 -3.542 8.630 1.00 85.75 85 CYS A C 1
ATOM 668 O O . CYS A 1 85 ? -17.295 -3.748 7.551 1.00 85.75 85 CYS A O 1
ATOM 670 N N . TYR A 1 86 ? -18.876 -4.266 9.087 1.00 74.00 86 TYR A N 1
ATOM 671 C CA . TYR A 1 86 ? -19.543 -5.339 8.347 1.00 74.00 86 TYR A CA 1
ATOM 672 C C . TYR A 1 86 ? -20.909 -4.881 7.852 1.00 74.00 86 TYR A C 1
ATOM 674 O O . TYR A 1 86 ? -21.536 -4.069 8.572 1.00 74.00 86 TYR A O 1
#

InterPro domains:
  IPR013783 Immunoglobulin-like fold [G3DSA:2.60.40.10] (43-86)